Protein AF-A0A6L7A3F9-F1 (afdb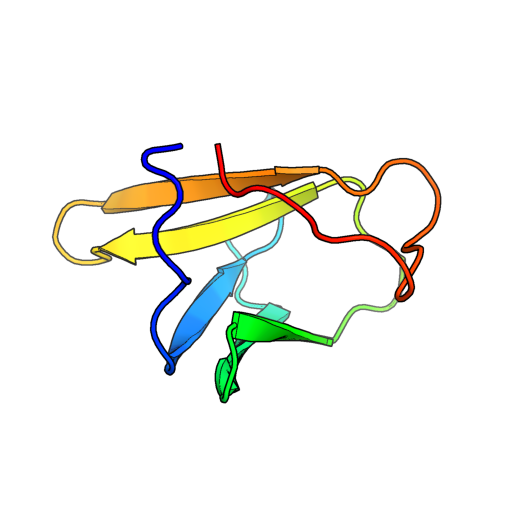_monomer_lite)

Structure (mmCIF, N/CA/C/O backbone):
data_AF-A0A6L7A3F9-F1
#
_entry.id   AF-A0A6L7A3F9-F1
#
loop_
_atom_site.group_PDB
_atom_site.id
_atom_site.type_symbol
_atom_site.label_atom_id
_atom_site.label_alt_id
_atom_site.label_comp_id
_atom_site.label_asym_id
_atom_site.label_entity_id
_atom_site.label_seq_id
_atom_site.pdbx_PDB_ins_code
_atom_site.Cartn_x
_atom_site.Cartn_y
_atom_site.Cartn_z
_atom_site.occupancy
_atom_site.B_iso_or_equiv
_atom_site.auth_seq_id
_atom_site.auth_comp_id
_atom_site.auth_asym_id
_atom_site.auth_atom_id
_atom_site.pdbx_PDB_model_num
ATOM 1 N N . ALA A 1 1 ? -2.175 2.200 12.099 1.00 59.00 1 ALA A N 1
ATOM 2 C CA . ALA A 1 1 ? -2.026 0.757 11.820 1.00 59.00 1 ALA A CA 1
ATOM 3 C C . ALA A 1 1 ? -2.173 -0.057 13.104 1.00 59.00 1 ALA A C 1
ATOM 5 O O . ALA A 1 1 ? -1.335 0.041 13.992 1.00 59.00 1 ALA A O 1
ATOM 6 N N . ASP A 1 2 ? -3.248 -0.830 13.207 1.00 73.62 2 ASP A N 1
ATOM 7 C CA . ASP A 1 2 ? -3.517 -1.800 14.282 1.00 73.62 2 ASP A CA 1
ATOM 8 C C . ASP A 1 2 ? -2.935 -3.199 13.980 1.00 73.62 2 ASP A C 1
ATOM 10 O O . ASP A 1 2 ? -3.051 -4.115 14.791 1.00 73.62 2 ASP A O 1
ATOM 14 N N . GLY A 1 3 ? -2.290 -3.353 12.816 1.00 76.75 3 GLY A N 1
ATOM 15 C CA . GLY A 1 3 ? -1.706 -4.608 12.347 1.00 76.75 3 GLY A CA 1
ATOM 16 C C . GLY A 1 3 ? -2.726 -5.576 11.745 1.00 76.75 3 GLY A C 1
ATOM 17 O O . GLY A 1 3 ? -2.356 -6.708 11.432 1.00 76.75 3 GLY A O 1
ATOM 18 N N . GLN A 1 4 ? -3.986 -5.161 11.575 1.00 87.94 4 GLN A N 1
ATOM 19 C CA . GLN A 1 4 ? -5.006 -6.018 10.986 1.00 87.94 4 GLN A CA 1
ATOM 20 C C . GLN A 1 4 ? -4.872 -6.103 9.457 1.00 87.94 4 GLN A C 1
ATOM 22 O O . GLN A 1 4 ? -4.509 -5.122 8.801 1.00 87.94 4 GLN A O 1
ATOM 27 N N . PRO A 1 5 ? -5.158 -7.279 8.868 1.00 92.25 5 PRO A N 1
ATOM 28 C CA . PRO A 1 5 ? -5.187 -7.443 7.421 1.00 92.25 5 PRO A CA 1
ATOM 29 C C . PRO A 1 5 ? -6.309 -6.612 6.789 1.00 92.25 5 PRO A C 1
ATOM 31 O O . PRO A 1 5 ? -7.401 -6.492 7.347 1.00 92.25 5 PRO A O 1
ATOM 34 N N . LEU A 1 6 ? -6.061 -6.087 5.587 1.00 94.19 6 LEU A N 1
ATOM 35 C CA . LEU A 1 6 ? -7.103 -5.434 4.798 1.00 94.19 6 LEU A CA 1
ATOM 36 C C . LEU A 1 6 ? -8.128 -6.471 4.337 1.00 94.19 6 LEU A C 1
ATOM 38 O O . LEU A 1 6 ? -7.775 -7.558 3.875 1.00 94.19 6 LEU A O 1
ATOM 42 N N . MET A 1 7 ? -9.409 -6.131 4.453 1.00 94.88 7 MET A N 1
ATOM 43 C CA . MET A 1 7 ? -10.475 -7.042 4.059 1.00 94.88 7 MET A CA 1
ATOM 44 C C . MET A 1 7 ? -10.591 -7.124 2.538 1.00 94.88 7 MET A C 1
ATOM 46 O O . MET A 1 7 ? -10.378 -6.151 1.812 1.00 94.88 7 MET A O 1
ATOM 50 N N . PHE A 1 8 ? -10.978 -8.306 2.065 1.00 96.06 8 PHE A N 1
ATOM 51 C CA . PHE A 1 8 ? -11.306 -8.529 0.664 1.00 96.06 8 PHE A CA 1
ATOM 52 C C . PHE A 1 8 ? -12.403 -7.561 0.198 1.00 96.06 8 PHE A C 1
ATOM 54 O O . PHE A 1 8 ? -13.417 -7.386 0.874 1.00 96.06 8 PHE A O 1
ATOM 61 N N . GLY A 1 9 ? -12.222 -6.991 -0.991 1.00 95.69 9 GLY A N 1
ATOM 62 C CA . GLY A 1 9 ? -13.205 -6.139 -1.653 1.00 95.69 9 GLY A CA 1
ATOM 63 C C . GLY A 1 9 ? -13.069 -4.646 -1.358 1.00 95.69 9 GLY A C 1
ATOM 64 O O . GLY A 1 9 ? -13.790 -3.865 -1.974 1.00 95.69 9 GLY A O 1
ATOM 65 N N . TYR A 1 10 ? -12.151 -4.222 -0.481 1.00 96.19 10 TYR A N 1
ATOM 66 C CA . TYR A 1 10 ? -11.879 -2.794 -0.300 1.00 96.19 10 TYR A CA 1
ATOM 67 C C . TYR A 1 10 ? -11.360 -2.166 -1.589 1.00 96.19 10 TYR A C 1
ATOM 69 O O . TYR A 1 10 ? -10.494 -2.716 -2.271 1.00 96.19 10 TYR A O 1
ATOM 77 N N . GLU A 1 11 ? -11.895 -0.997 -1.919 1.00 96.50 11 GLU A N 1
ATOM 78 C CA . GLU A 1 11 ? -11.475 -0.256 -3.098 1.00 96.50 11 GLU A CA 1
ATOM 79 C C . GLU A 1 11 ? -10.126 0.413 -2.872 1.00 96.50 11 GLU A C 1
ATOM 81 O O . GLU A 1 11 ? -9.875 1.000 -1.818 1.00 96.50 11 GLU A O 1
ATOM 86 N N . VAL A 1 12 ? -9.283 0.350 -3.899 1.00 96.94 12 VAL A N 1
ATOM 87 C CA . VAL A 1 12 ? -7.998 1.041 -3.948 1.00 96.94 12 VAL A CA 1
ATOM 88 C C . VAL A 1 12 ? -8.129 2.202 -4.918 1.00 96.94 12 VAL A C 1
ATOM 90 O O . VAL A 1 12 ? -8.439 2.006 -6.097 1.00 96.94 12 VAL A O 1
ATOM 93 N N . ASN A 1 13 ? -7.888 3.404 -4.415 1.00 96.12 13 ASN A N 1
ATOM 94 C CA . ASN A 1 13 ? -8.037 4.648 -5.146 1.00 96.12 13 ASN A CA 1
ATOM 95 C C . ASN A 1 13 ? -6.687 5.350 -5.312 1.00 96.12 13 ASN A C 1
ATOM 97 O O . ASN A 1 13 ? -5.807 5.242 -4.453 1.00 96.12 13 ASN A O 1
ATOM 101 N N . ASP A 1 14 ? -6.535 6.087 -6.408 1.00 93.62 14 ASP A N 1
ATOM 102 C CA . ASP A 1 14 ? -5.405 6.995 -6.596 1.00 93.62 14 ASP A CA 1
ATOM 103 C C . ASP A 1 14 ? -5.510 8.232 -5.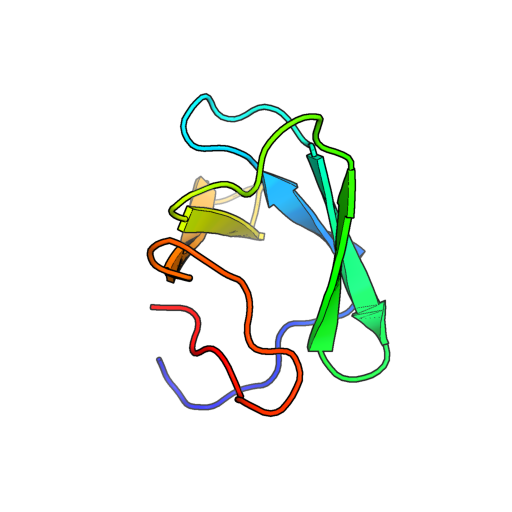673 1.00 93.62 14 ASP A C 1
ATOM 105 O 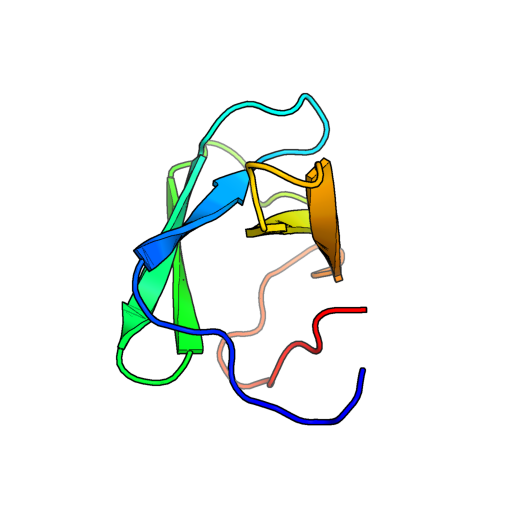O . ASP A 1 14 ? -6.449 8.399 -4.886 1.00 93.62 14 ASP A O 1
ATOM 109 N N . ILE A 1 15 ? -4.528 9.130 -5.774 1.00 90.31 15 ILE A N 1
ATOM 110 C CA . ILE A 1 15 ? -4.498 10.391 -5.015 1.00 90.31 15 ILE A CA 1
ATOM 111 C C . ILE A 1 15 ? -5.599 11.384 -5.425 1.00 90.31 15 ILE A C 1
ATOM 113 O O . ILE A 1 15 ? -5.832 12.367 -4.725 1.00 90.31 15 ILE A O 1
ATOM 117 N N . HIS A 1 16 ? -6.264 11.145 -6.554 1.00 91.06 16 HIS A N 1
ATOM 118 C CA . HIS A 1 16 ? -7.368 11.948 -7.073 1.00 91.06 16 HIS A CA 1
ATOM 119 C C . HIS A 1 16 ? -8.739 11.359 -6.701 1.00 91.06 16 HIS A C 1
ATOM 121 O O . HIS A 1 16 ? -9.764 11.975 -6.984 1.00 91.06 16 HIS A O 1
ATOM 127 N N . GLY A 1 17 ? -8.768 10.199 -6.035 1.00 91.50 17 GLY A N 1
ATOM 128 C CA . GLY A 1 17 ? -9.987 9.511 -5.620 1.00 91.50 17 GLY A CA 1
ATOM 129 C C . GLY A 1 17 ? -10.596 8.608 -6.693 1.00 91.50 17 GLY A C 1
ATOM 130 O O . GLY A 1 17 ? -11.705 8.111 -6.498 1.00 91.50 17 GLY A O 1
ATOM 131 N N . HIS A 1 18 ? -9.907 8.363 -7.809 1.00 93.81 18 HIS A N 1
ATOM 132 C CA . HIS A 1 18 ? -10.375 7.411 -8.811 1.00 93.81 18 HIS A CA 1
ATOM 133 C C . HIS A 1 18 ? -10.074 5.987 -8.369 1.00 93.81 18 HIS A C 1
ATOM 135 O O . HIS A 1 18 ? -8.953 5.685 -7.961 1.00 93.81 18 HIS A O 1
ATOM 141 N N . ASN A 1 19 ? -11.049 5.093 -8.519 1.00 95.38 19 ASN A N 1
ATOM 142 C CA . ASN A 1 19 ? -10.807 3.676 -8.309 1.00 95.38 19 ASN A CA 1
ATOM 143 C C . ASN A 1 19 ? -9.837 3.142 -9.367 1.00 95.38 19 ASN A C 1
ATOM 145 O O . ASN A 1 19 ? -10.120 3.180 -10.564 1.00 95.38 19 ASN A O 1
ATOM 149 N N . ILE A 1 20 ? -8.711 2.609 -8.902 1.00 96.31 20 ILE A N 1
ATOM 150 C CA . ILE A 1 20 ? -7.696 1.972 -9.744 1.00 96.31 20 ILE A CA 1
ATOM 151 C C . ILE A 1 20 ? -7.538 0.489 -9.417 1.00 96.31 20 ILE A C 1
ATOM 153 O O . ILE A 1 20 ? -6.821 -0.224 -10.113 1.00 96.31 20 ILE A O 1
ATOM 157 N N . GLY A 1 21 ? -8.187 -0.011 -8.367 1.00 96.69 21 GLY A N 1
ATOM 158 C CA . GLY A 1 21 ? -7.938 -1.365 -7.905 1.00 96.69 21 GLY A CA 1
ATOM 159 C C . GLY A 1 21 ? -8.833 -1.843 -6.777 1.00 96.69 21 GLY A C 1
ATOM 160 O O . GLY A 1 21 ? -9.794 -1.184 -6.372 1.00 96.69 21 GLY A O 1
ATOM 161 N N . VAL A 1 22 ? -8.488 -3.024 -6.275 1.00 97.44 22 VAL A N 1
ATOM 162 C CA . VAL A 1 22 ? -9.214 -3.717 -5.210 1.00 97.44 22 VAL A CA 1
ATOM 163 C C . VAL A 1 22 ? -8.257 -4.527 -4.335 1.00 97.44 22 VAL A C 1
ATOM 165 O O . VAL A 1 22 ? -7.238 -5.035 -4.810 1.00 97.44 22 VAL A O 1
ATOM 168 N N . VAL A 1 23 ? -8.600 -4.669 -3.057 1.00 97.25 23 VAL A N 1
ATOM 169 C CA . VAL A 1 23 ? -7.968 -5.626 -2.146 1.00 97.25 23 VAL A CA 1
ATOM 170 C C . VAL A 1 23 ? -8.530 -7.022 -2.420 1.00 97.25 23 VAL A C 1
ATOM 172 O O . VAL A 1 23 ? -9.724 -7.279 -2.267 1.00 97.25 23 VAL A O 1
ATOM 175 N N . GLY A 1 24 ? -7.664 -7.933 -2.845 1.00 97.12 24 GLY A N 1
ATOM 176 C CA . GLY A 1 24 ? -7.958 -9.343 -3.047 1.00 97.12 24 GLY A CA 1
ATOM 177 C C . GLY A 1 24 ? -7.755 -10.189 -1.789 1.00 97.12 24 GLY A C 1
ATOM 178 O O . GLY A 1 24 ? -7.570 -9.696 -0.676 1.00 97.12 24 GLY A O 1
ATOM 179 N N . GLN A 1 25 ? -7.828 -11.509 -1.964 1.00 95.19 25 GLN A N 1
ATOM 180 C CA . GLN A 1 25 ? -7.645 -12.454 -0.862 1.00 95.19 25 GLN A CA 1
ATOM 181 C C . GLN A 1 25 ? -6.210 -12.383 -0.319 1.00 95.19 25 GLN A C 1
ATOM 183 O O . GLN A 1 25 ? -5.264 -12.140 -1.065 1.00 95.19 25 GLN A O 1
ATOM 188 N N . GLY A 1 26 ? -6.050 -12.591 0.992 1.00 94.19 26 GLY A N 1
ATOM 189 C CA . GLY A 1 26 ? -4.740 -12.517 1.646 1.00 94.19 26 GLY A CA 1
ATOM 190 C C . GLY A 1 26 ? -4.150 -11.104 1.718 1.00 94.19 26 GLY A C 1
ATOM 191 O O . GLY A 1 26 ? -2.933 -10.975 1.797 1.00 94.19 26 GLY A O 1
ATOM 192 N N . SER A 1 27 ? -4.989 -10.062 1.678 1.00 95.00 27 SER A N 1
ATOM 193 C CA . SER A 1 27 ? -4.579 -8.646 1.723 1.00 95.00 27 SER A CA 1
ATOM 194 C C . SER A 1 27 ? -3.707 -8.195 0.544 1.00 95.00 27 SER A C 1
ATOM 196 O O . SER A 1 27 ? -2.960 -7.226 0.663 1.00 95.00 27 SER A O 1
ATOM 198 N N . GLN A 1 28 ? -3.787 -8.883 -0.597 1.00 95.12 28 GLN A N 1
ATOM 199 C CA . GLN A 1 28 ? -3.045 -8.507 -1.803 1.00 95.12 28 GLN A CA 1
ATOM 200 C C . GLN A 1 28 ? -3.757 -7.374 -2.542 1.00 95.12 28 GLN A C 1
ATOM 202 O O . GLN A 1 28 ? -4.971 -7.422 -2.728 1.00 95.12 28 GLN A O 1
ATOM 207 N N . LEU A 1 29 ? -3.016 -6.362 -2.991 1.00 94.94 29 LEU A N 1
ATOM 208 C CA . LEU A 1 29 ? -3.570 -5.272 -3.792 1.00 94.94 29 LEU A CA 1
ATOM 209 C C . LEU A 1 29 ? -3.461 -5.598 -5.282 1.00 94.94 29 LEU A C 1
ATOM 211 O O . LEU A 1 29 ? -2.378 -5.883 -5.782 1.00 94.94 29 LEU A O 1
ATOM 215 N N . PHE A 1 30 ? -4.574 -5.473 -6.002 1.00 95.25 30 PHE A N 1
ATOM 216 C CA . PHE A 1 30 ? -4.614 -5.545 -7.461 1.00 95.25 30 PHE A CA 1
ATOM 217 C C . PHE A 1 30 ? -4.928 -4.154 -8.012 1.00 95.25 30 PHE A C 1
ATOM 219 O O . PHE A 1 30 ? -6.050 -3.672 -7.845 1.00 95.25 30 PHE A O 1
ATOM 226 N N . ILE A 1 31 ? -3.956 -3.509 -8.662 1.00 94.00 31 ILE A N 1
ATOM 227 C CA . ILE A 1 31 ? -4.079 -2.145 -9.204 1.00 94.00 31 ILE A CA 1
ATOM 228 C C . ILE A 1 31 ? -3.885 -2.115 -10.727 1.00 94.00 31 ILE A C 1
ATOM 230 O O . ILE A 1 31 ? -3.111 -2.887 -11.286 1.00 94.00 31 ILE A O 1
ATOM 234 N N . ARG A 1 32 ? -4.606 -1.218 -11.405 1.00 94.50 32 ARG A N 1
ATOM 235 C CA . ARG A 1 32 ? -4.576 -0.978 -12.853 1.00 94.50 32 ARG A CA 1
ATOM 236 C C . ARG A 1 32 ? -4.267 0.495 -13.097 1.00 94.50 32 ARG A C 1
ATOM 238 O O . ARG A 1 32 ? -5.106 1.355 -12.856 1.00 94.50 32 ARG A O 1
ATOM 245 N N . THR A 1 33 ? -3.058 0.775 -13.561 1.00 90.44 33 THR A N 1
ATOM 246 C CA . THR A 1 33 ? -2.539 2.131 -13.763 1.00 90.44 33 THR A CA 1
ATOM 247 C C . THR A 1 33 ? -1.450 2.105 -14.832 1.00 90.44 33 THR A C 1
ATOM 249 O O . THR A 1 33 ? -0.797 1.080 -15.020 1.00 90.44 33 THR A O 1
ATOM 252 N N . ASN A 1 34 ? -1.273 3.218 -15.546 1.00 90.19 34 ASN A N 1
ATOM 253 C CA . ASN A 1 34 ? -0.229 3.350 -16.567 1.00 90.19 34 ASN A CA 1
ATOM 254 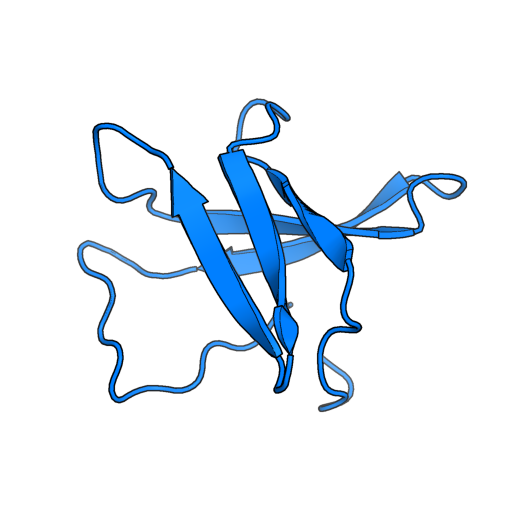C C . ASN A 1 34 ? 1.156 3.594 -15.950 1.00 90.19 34 ASN A C 1
ATOM 256 O O . ASN A 1 34 ? 2.167 3.259 -16.559 1.00 90.19 34 ASN A O 1
ATOM 260 N N . GLU A 1 35 ? 1.194 4.170 -14.749 1.00 88.94 35 GLU A N 1
ATOM 261 C CA . GLU A 1 35 ? 2.415 4.493 -14.012 1.00 88.94 35 GLU A CA 1
ATOM 262 C C . GLU A 1 35 ? 2.314 3.970 -12.580 1.00 88.94 35 GLU A C 1
ATOM 264 O O . GLU A 1 35 ? 1.222 3.915 -12.006 1.00 88.94 35 GLU A O 1
ATOM 269 N N . VAL A 1 36 ? 3.451 3.593 -11.993 1.00 86.94 36 VAL A N 1
ATOM 270 C CA . VAL A 1 36 ? 3.509 3.150 -10.596 1.00 86.94 36 VAL A CA 1
ATOM 271 C C . VAL A 1 36 ? 3.179 4.340 -9.687 1.00 86.94 36 VAL A C 1
ATOM 273 O O . VAL A 1 36 ? 3.922 5.324 -9.688 1.00 86.94 36 VAL A O 1
ATOM 276 N N . PRO A 1 37 ? 2.082 4.287 -8.912 1.00 90.38 37 PRO A N 1
ATOM 277 C CA . PRO A 1 37 ? 1.680 5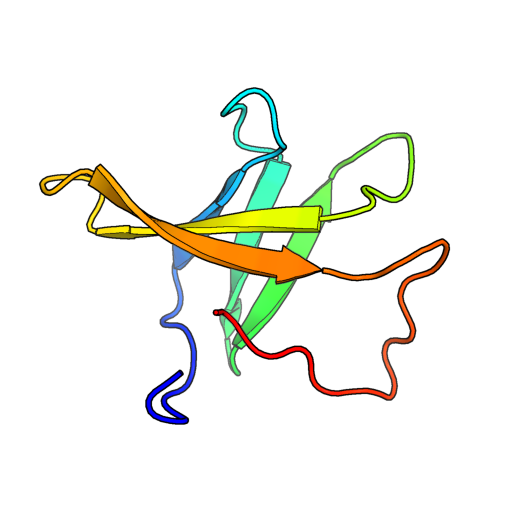.410 -8.090 1.00 90.38 37 PRO A CA 1
ATOM 278 C C . PRO A 1 37 ? 2.605 5.504 -6.868 1.00 90.38 37 PRO A C 1
ATOM 280 O O . PRO A 1 37 ? 2.987 4.475 -6.305 1.00 90.38 37 PRO A O 1
ATOM 283 N N . PRO A 1 38 ? 2.943 6.717 -6.398 1.00 91.62 38 PRO A N 1
ATOM 284 C CA . PRO A 1 38 ? 3.767 6.879 -5.200 1.00 91.62 38 PRO A CA 1
ATOM 285 C C . PRO A 1 38 ? 3.042 6.401 -3.934 1.00 91.62 38 PRO A C 1
ATOM 287 O O . PRO A 1 38 ? 3.678 5.935 -2.983 1.00 91.62 38 PRO A O 1
ATOM 290 N N . SER A 1 39 ? 1.713 6.506 -3.930 1.00 94.62 39 SER A N 1
ATOM 291 C CA . SER A 1 39 ? 0.827 6.036 -2.874 1.00 94.62 39 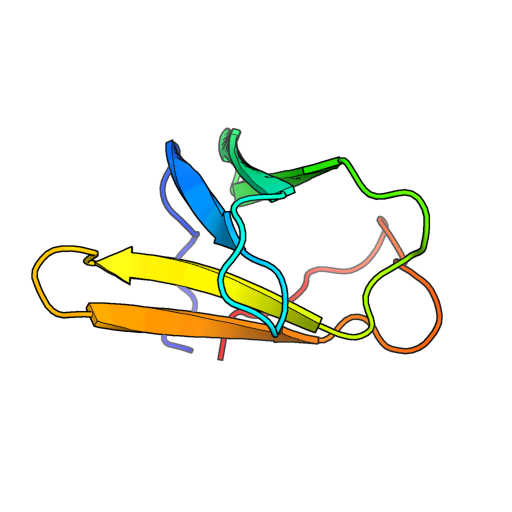SER A CA 1
ATOM 292 C C . SER A 1 39 ? -0.571 5.733 -3.411 1.00 94.62 39 SER A C 1
ATOM 294 O O . SER A 1 39 ? -0.953 6.178 -4.496 1.00 94.62 39 SER A O 1
ATOM 296 N N . VAL A 1 40 ? -1.340 4.981 -2.628 1.00 95.69 40 VAL A N 1
ATOM 297 C CA . VAL A 1 40 ? -2.757 4.691 -2.874 1.00 95.69 40 VAL A CA 1
ATOM 298 C C . VAL A 1 40 ? -3.560 4.813 -1.589 1.00 95.69 40 VAL A C 1
ATOM 300 O O . VAL A 1 40 ? -3.031 4.622 -0.492 1.00 95.69 40 VAL A O 1
ATOM 303 N N . ASN A 1 41 ? -4.852 5.080 -1.743 1.00 96.56 41 ASN A N 1
ATOM 304 C CA . ASN A 1 41 ? -5.812 5.124 -0.651 1.00 96.56 41 ASN A CA 1
ATOM 305 C C . ASN A 1 41 ? -6.697 3.881 -0.690 1.00 96.56 41 ASN A C 1
ATOM 307 O O . ASN A 1 41 ? -7.356 3.621 -1.694 1.00 96.56 41 ASN A O 1
ATOM 311 N N . VAL A 1 42 ? -6.753 3.134 0.407 1.00 96.31 42 VAL A N 1
ATOM 312 C CA . VAL A 1 42 ? -7.670 2.002 0.557 1.00 96.31 42 VAL A CA 1
ATOM 313 C C . VAL A 1 42 ? -8.890 2.467 1.339 1.00 96.31 42 VAL A C 1
ATOM 315 O O . VAL A 1 42 ? -8.764 2.922 2.476 1.00 96.31 42 VAL A O 1
ATOM 318 N N . ALA A 1 43 ? -10.074 2.373 0.740 1.00 95.19 43 ALA A N 1
ATOM 319 C CA . ALA A 1 43 ? -11.325 2.777 1.373 1.00 95.19 43 ALA A CA 1
ATOM 320 C C . ALA A 1 43 ? -11.804 1.695 2.358 1.00 95.19 43 ALA A C 1
ATOM 322 O O . ALA A 1 43 ? -12.489 0.754 1.959 1.00 95.19 43 ALA A O 1
ATOM 323 N N . ILE A 1 44 ? -11.431 1.834 3.635 1.00 92.69 44 ILE A N 1
ATOM 324 C CA . ILE A 1 44 ? -11.814 0.907 4.715 1.00 92.69 44 ILE A CA 1
ATOM 325 C C . ILE A 1 44 ? -13.317 1.001 5.002 1.00 92.69 44 ILE A C 1
ATOM 327 O O . ILE A 1 44 ? -13.975 -0.017 5.191 1.00 92.69 44 ILE A O 1
ATOM 331 N N . ASP A 1 45 ? -13.874 2.214 5.018 1.00 88.94 45 ASP A N 1
ATOM 332 C CA . ASP A 1 45 ? -15.311 2.428 5.178 1.00 88.94 45 ASP A CA 1
ATOM 333 C C . ASP A 1 45 ? -15.769 3.593 4.300 1.00 88.94 45 ASP A C 1
ATOM 335 O O . ASP A 1 45 ? -15.586 4.767 4.621 1.00 88.94 45 ASP A O 1
ATOM 339 N N . LYS A 1 46 ? -16.412 3.261 3.179 1.00 81.56 46 LYS A N 1
ATOM 340 C CA . LYS A 1 46 ? -16.975 4.254 2.260 1.00 81.56 46 LYS A CA 1
ATOM 341 C C . LYS A 1 46 ? -18.116 5.072 2.853 1.00 81.56 46 LYS A C 1
ATOM 343 O O . LYS A 1 46 ? -18.265 6.229 2.476 1.00 81.56 46 LYS A O 1
ATOM 348 N N . GLN A 1 47 ? -18.937 4.484 3.722 1.00 87.56 47 GLN A N 1
ATOM 349 C CA . GLN A 1 47 ? -20.093 5.170 4.307 1.00 87.56 47 GLN A CA 1
ATOM 350 C C . GLN A 1 47 ? -19.619 6.272 5.260 1.00 87.56 47 GLN A C 1
ATOM 352 O O . GLN A 1 47 ? -20.205 7.350 5.299 1.00 87.56 47 GLN A O 1
ATOM 357 N N . GLN A 1 48 ? -18.528 6.010 5.984 1.00 88.81 48 GLN A N 1
ATOM 358 C CA . GLN A 1 48 ? -17.911 6.954 6.920 1.00 88.81 48 GLN A CA 1
ATOM 359 C C . GLN A 1 48 ? -16.783 7.792 6.296 1.00 88.81 48 GLN A C 1
ATOM 361 O O . GLN A 1 48 ? -16.232 8.666 6.961 1.00 88.81 48 GLN A O 1
ATOM 366 N N . GLY A 1 49 ? -16.425 7.539 5.033 1.00 88.00 49 GLY A N 1
ATOM 367 C CA . GLY A 1 49 ? -15.310 8.207 4.357 1.00 88.00 49 GLY A CA 1
ATOM 368 C C . GLY A 1 49 ? -13.934 7.856 4.936 1.00 88.00 49 GLY A C 1
ATOM 369 O O . GLY A 1 49 ? -12.977 8.602 4.737 1.00 88.00 49 GLY A O 1
ATOM 370 N N . LEU A 1 50 ? -13.819 6.739 5.659 1.00 91.88 50 LEU A N 1
ATOM 371 C CA . LEU A 1 50 ? -12.562 6.290 6.247 1.00 91.88 50 LEU A CA 1
ATOM 372 C C . LEU A 1 50 ? -11.715 5.588 5.191 1.00 91.88 50 LEU A C 1
ATOM 374 O O . LEU A 1 50 ? -12.149 4.648 4.518 1.00 91.88 50 LEU A O 1
ATOM 378 N N . SER A 1 51 ? -10.468 6.026 5.091 1.00 94.06 51 SER A N 1
ATOM 379 C CA . SER A 1 51 ? -9.458 5.408 4.248 1.00 94.06 51 SER A CA 1
ATOM 380 C C . SER A 1 51 ? -8.127 5.358 4.978 1.00 94.06 51 SER A C 1
ATOM 382 O O . SER A 1 51 ? -7.908 6.098 5.936 1.00 94.06 51 SER A O 1
ATOM 384 N N . CYS A 1 52 ? -7.258 4.465 4.527 1.00 94.19 52 CYS A N 1
ATOM 385 C CA . CYS A 1 52 ? -5.870 4.409 4.953 1.00 94.19 52 CYS A CA 1
ATOM 386 C C . CYS A 1 52 ? -4.959 4.558 3.739 1.00 94.19 52 CYS A C 1
ATOM 388 O O . CYS A 1 52 ? -5.350 4.245 2.610 1.00 94.19 52 CYS A O 1
ATOM 390 N N . THR A 1 53 ? -3.746 5.051 3.966 1.00 95.25 53 THR A N 1
ATOM 391 C CA . THR A 1 53 ? -2.783 5.310 2.889 1.00 95.25 53 THR A CA 1
ATOM 392 C C . THR A 1 53 ? -1.692 4.248 2.886 1.00 95.25 53 THR A C 1
ATOM 394 O O . THR A 1 53 ? -1.116 3.931 3.927 1.00 95.25 53 THR A O 1
ATOM 397 N N . ILE A 1 54 ? -1.373 3.722 1.704 1.00 94.38 54 ILE A N 1
ATOM 398 C CA . ILE A 1 54 ? -0.189 2.892 1.467 1.00 94.38 54 ILE A CA 1
ATOM 399 C C . ILE A 1 54 ? 0.779 3.679 0.592 1.00 94.38 54 ILE A C 1
ATOM 401 O O . ILE A 1 54 ? 0.395 4.159 -0.471 1.00 94.38 54 ILE A O 1
ATOM 405 N N . THR A 1 55 ? 2.040 3.768 1.011 1.00 93.25 55 THR A N 1
ATOM 406 C CA . THR A 1 55 ? 3.101 4.470 0.276 1.00 93.25 55 THR A CA 1
ATOM 407 C C . THR A 1 55 ? 4.108 3.463 -0.271 1.00 93.25 55 THR A C 1
ATOM 409 O O . THR A 1 55 ? 4.672 2.680 0.494 1.00 93.25 55 THR A O 1
ATOM 412 N N . PHE A 1 56 ? 4.355 3.498 -1.582 1.00 88.19 56 PHE A N 1
ATOM 413 C CA . PHE A 1 56 ? 5.254 2.569 -2.275 1.00 88.19 56 PHE A CA 1
ATOM 414 C C . PHE A 1 56 ? 6.653 3.157 -2.503 1.00 88.19 56 PHE A C 1
ATOM 416 O O . PHE A 1 56 ? 7.650 2.447 -2.393 1.00 88.19 56 PHE A O 1
ATOM 423 N N . GLY A 1 57 ? 6.745 4.471 -2.745 1.00 80.50 57 GLY A N 1
ATOM 424 C CA . GLY A 1 57 ? 7.988 5.143 -3.131 1.00 80.50 57 GLY A CA 1
ATOM 425 C C . GLY A 1 57 ? 8.087 5.318 -4.650 1.00 80.50 57 GLY A C 1
ATOM 426 O O . GLY A 1 57 ? 7.146 5.813 -5.259 1.00 80.50 57 GLY A O 1
ATOM 427 N N . LYS A 1 58 ? 9.233 4.969 -5.255 1.00 79.44 58 LYS A N 1
ATOM 428 C CA . LYS A 1 58 ? 9.438 5.033 -6.722 1.00 79.44 58 LYS A CA 1
ATOM 429 C C . LYS A 1 58 ? 9.106 3.727 -7.451 1.00 79.44 58 LYS A C 1
ATOM 431 O O . LYS A 1 58 ? 8.853 3.757 -8.648 1.00 79.44 58 LYS A O 1
ATOM 436 N N . GLU A 1 59 ? 9.137 2.606 -6.739 1.00 86.25 59 GLU A N 1
ATOM 437 C CA . GLU A 1 59 ? 8.906 1.259 -7.263 1.00 86.25 59 GLU A CA 1
ATOM 438 C C . GLU A 1 59 ? 8.096 0.457 -6.238 1.00 86.25 59 GLU A C 1
ATOM 440 O O . GLU A 1 59 ? 8.126 0.766 -5.043 1.00 86.25 59 GLU A O 1
ATOM 445 N N . ILE A 1 60 ? 7.380 -0.568 -6.701 1.00 89.50 60 ILE A N 1
ATOM 446 C CA . ILE A 1 60 ? 6.685 -1.523 -5.831 1.00 89.50 60 ILE A CA 1
ATOM 447 C C . ILE A 1 60 ? 7.576 -2.760 -5.698 1.00 89.50 60 ILE A C 1
ATOM 449 O O . ILE A 1 60 ? 7.828 -3.460 -6.675 1.00 89.50 60 ILE A O 1
ATOM 453 N N . ASP A 1 61 ? 8.054 -3.015 -4.484 1.00 90.06 61 ASP A N 1
ATOM 454 C CA . ASP A 1 61 ? 8.797 -4.216 -4.116 1.00 90.06 61 ASP A CA 1
ATOM 455 C C . ASP A 1 61 ? 7.805 -5.256 -3.583 1.00 90.06 61 ASP A C 1
ATOM 457 O O . ASP A 1 61 ? 7.423 -5.230 -2.412 1.00 90.06 61 ASP A O 1
ATOM 461 N N . GLU A 1 62 ? 7.381 -6.176 -4.451 1.00 88.19 62 GLU A N 1
ATOM 462 C CA . GLU A 1 62 ? 6.423 -7.241 -4.116 1.00 88.19 62 GLU A CA 1
ATOM 463 C C . GLU A 1 62 ? 6.930 -8.208 -3.029 1.00 88.19 62 GLU A C 1
ATOM 465 O O . GLU A 1 62 ? 6.144 -8.967 -2.464 1.00 88.19 62 GLU A O 1
ATOM 470 N N . SER A 1 63 ? 8.228 -8.183 -2.693 1.00 89.88 63 SER A N 1
ATOM 471 C CA . SER A 1 63 ? 8.782 -8.989 -1.598 1.00 89.88 63 SER A CA 1
ATOM 472 C C . SER A 1 63 ? 8.557 -8.373 -0.211 1.00 89.88 63 SER A C 1
ATOM 474 O O . SER A 1 63 ? 8.808 -9.026 0.807 1.00 89.88 63 SER A O 1
ATOM 476 N N . ARG A 1 64 ? 8.078 -7.121 -0.146 1.00 90.31 64 ARG A N 1
ATOM 477 C CA . ARG A 1 64 ? 7.813 -6.399 1.102 1.00 90.31 64 ARG A CA 1
ATOM 478 C C . ARG A 1 64 ? 6.329 -6.328 1.420 1.00 90.31 64 ARG A C 1
ATOM 480 O O . ARG A 1 64 ? 5.476 -6.171 0.555 1.00 90.31 64 ARG A O 1
ATOM 487 N N . ASN A 1 65 ? 6.044 -6.331 2.718 1.00 90.00 65 ASN A N 1
ATOM 488 C CA . ASN A 1 65 ? 4.721 -5.999 3.220 1.00 90.00 65 ASN A CA 1
ATOM 489 C C . ASN A 1 65 ? 4.579 -4.484 3.350 1.00 90.00 65 ASN A C 1
ATOM 491 O O . ASN A 1 65 ? 5.401 -3.824 3.992 1.00 90.00 65 ASN A O 1
ATOM 495 N N . TYR A 1 66 ? 3.500 -3.957 2.788 1.00 92.12 66 TYR A N 1
ATOM 496 C CA . TYR A 1 66 ? 3.128 -2.558 2.909 1.00 92.12 66 TYR A CA 1
ATOM 497 C C . TYR A 1 66 ? 2.078 -2.382 4.005 1.00 92.12 66 TYR A C 1
ATOM 499 O O . TYR A 1 66 ? 1.141 -3.170 4.119 1.00 92.12 66 TYR A O 1
ATOM 507 N N . ILE A 1 67 ? 2.245 -1.347 4.827 1.00 91.69 67 ILE A N 1
ATOM 508 C CA . ILE A 1 67 ? 1.353 -1.064 5.953 1.00 91.69 67 ILE A CA 1
ATOM 509 C C . ILE A 1 67 ? 0.395 0.049 5.548 1.00 91.69 67 ILE A C 1
ATOM 511 O O . ILE A 1 67 ? 0.840 1.114 5.123 1.00 91.69 67 ILE A O 1
ATOM 515 N N . CYS A 1 68 ? -0.903 -0.188 5.732 1.00 92.56 68 CYS A N 1
ATOM 516 C CA . CYS A 1 68 ? -1.907 0.858 5.602 1.00 92.56 68 CYS A CA 1
ATOM 517 C C . CYS A 1 68 ? -1.904 1.739 6.858 1.00 92.56 68 CYS A C 1
ATOM 519 O O . CYS A 1 68 ? -2.100 1.236 7.973 1.00 92.56 68 CYS A O 1
ATOM 521 N N . GLN A 1 69 ? -1.618 3.029 6.680 1.00 91.31 69 GLN A N 1
ATOM 522 C CA . GLN A 1 69 ? -1.517 4.015 7.759 1.00 91.31 69 GLN A CA 1
ATOM 523 C C . GLN A 1 69 ? -2.801 4.807 7.934 1.00 91.31 69 GLN A C 1
ATOM 525 O O . GLN A 1 69 ? -3.394 5.199 6.901 1.00 91.31 69 GLN A O 1
#

Organism: Escherichia coli (NCBI:txid562)

Foldseek 3Di:
DPPDAQDWFWFKAAPVRHGFWTQHPPNDIDGHDPADGQKIWTCSDPVVRDIFMWGCHRDRDPVDDTDTD

Radius of gyration: 11.21 Å; chains: 1; bounding box: 30×24×31 Å

InterPro domains:
  IPR025949 PapC-like, C-terminal domain [PF13953] (1-56)
  IPR043142 PapC-like, C-terminal domain superfamily [G3DSA:2.60.40.2070] (1-69)

Sequence (69 aa):
ADGQPLMFGYEVNDIHGHNIGVVGQGSQLFIRTNEVPPSVNVAIDKQQGLSCTITFGKEIDESRNYICQ

pLDDT: mean 91.34, std 6.2, range [59.0, 97.44]

Secondary structure (DSSP, 8-state):
--SPPPPTT-EEE-TTS-EEEEE-GGG-EEE--SS--SEEEEEEETTTTEEEEEE--SS--TTSPPPP-